Protein AF-A0A9P6MF34-F1 (afdb_monomer_lite)

Sequence (106 aa):
MEMDMEADAVEEGPTLPTRSDEEFRPFVRRLPEFKFWHSATRSIVIAFVCTLFRVFDIPVFWPILLIYFCVLFTITMKRQIRHMIKYRYIPFNIGKKSYGKGSTFK

Structure (mmCIF, N/CA/C/O backbone):
data_AF-A0A9P6MF34-F1
#
_entry.id   AF-A0A9P6MF34-F1
#
loop_
_atom_site.group_PDB
_atom_site.id
_atom_site.type_symbol
_atom_site.label_atom_id
_atom_site.label_alt_id
_atom_site.label_comp_id
_atom_site.label_asym_id
_atom_site.label_entity_id
_atom_site.label_seq_id
_atom_site.pdbx_PDB_ins_code
_atom_site.Cartn_x
_atom_site.Cartn_y
_atom_site.Cartn_z
_atom_site.occupancy
_atom_site.B_iso_or_equiv
_atom_site.auth_seq_id
_atom_site.auth_comp_id
_atom_site.auth_asym_id
_atom_site.auth_atom_id
_atom_site.pdbx_PDB_model_num
ATOM 1 N N . MET A 1 1 ? -7.890 -14.815 3.975 1.00 44.66 1 MET A N 1
ATOM 2 C CA . MET A 1 1 ? -8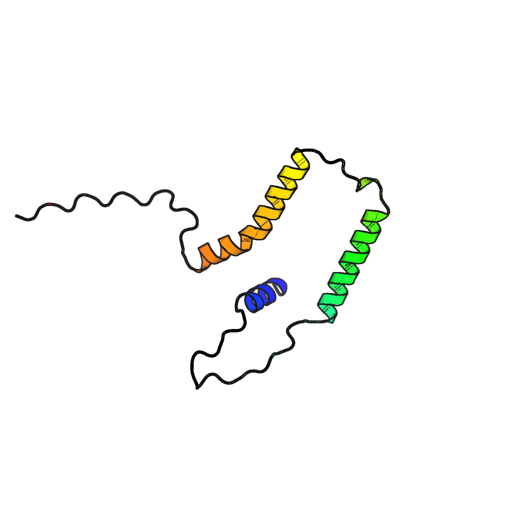.357 -15.433 5.228 1.00 44.66 1 MET A CA 1
ATOM 3 C C . MET A 1 1 ? -7.237 -15.553 6.262 1.00 44.66 1 MET A C 1
ATOM 5 O O . MET A 1 1 ? -7.419 -15.020 7.341 1.00 44.66 1 MET A O 1
ATOM 9 N N . GLU A 1 2 ? -6.058 -16.130 5.964 1.00 42.94 2 GLU A N 1
ATOM 10 C CA . GLU A 1 2 ? -4.912 -16.103 6.915 1.00 42.94 2 GLU A CA 1
ATOM 11 C C . GLU A 1 2 ? -4.227 -14.727 7.045 1.00 42.94 2 GLU A C 1
ATOM 13 O O . GLU A 1 2 ? -3.910 -14.290 8.146 1.00 42.94 2 GLU A O 1
ATOM 18 N N . MET A 1 3 ? -4.057 -14.011 5.930 1.00 45.75 3 MET A N 1
ATOM 19 C CA . MET A 1 3 ? -3.462 -12.660 5.879 1.00 45.75 3 MET A CA 1
ATOM 20 C C . MET A 1 3 ? -4.277 -11.617 6.673 1.00 45.75 3 MET A C 1
ATOM 22 O O . MET A 1 3 ? -3.786 -10.558 7.056 1.00 45.75 3 MET A O 1
ATOM 26 N N . ASP A 1 4 ? -5.541 -11.938 6.915 1.00 46.75 4 ASP A N 1
ATOM 27 C CA . ASP A 1 4 ? -6.540 -11.139 7.603 1.00 46.75 4 ASP A CA 1
ATOM 28 C C . ASP A 1 4 ? -6.383 -11.310 9.129 1.00 46.75 4 ASP A C 1
ATOM 30 O O . ASP A 1 4 ? -6.598 -10.360 9.876 1.00 46.75 4 ASP A O 1
ATOM 34 N N . MET A 1 5 ? -5.933 -12.495 9.568 1.00 46.47 5 MET A N 1
ATOM 35 C CA . MET A 1 5 ? -5.697 -12.864 10.969 1.00 46.47 5 MET A CA 1
ATOM 36 C C . MET A 1 5 ? -4.371 -12.288 11.498 1.00 46.47 5 MET A C 1
ATOM 38 O O . MET A 1 5 ? -4.303 -11.822 12.632 1.00 46.47 5 MET A O 1
ATOM 42 N N . GLU A 1 6 ? -3.328 -12.237 10.659 1.00 52.25 6 GLU A N 1
ATOM 43 C CA . GLU A 1 6 ? -2.051 -11.579 10.993 1.00 52.25 6 GLU A CA 1
ATOM 44 C C . GLU A 1 6 ? -2.179 -10.049 11.063 1.00 52.25 6 GLU A C 1
ATOM 46 O O . GLU A 1 6 ? -1.490 -9.405 11.851 1.00 52.25 6 GLU A O 1
ATOM 51 N N . ALA A 1 7 ? -3.082 -9.451 10.279 1.00 52.94 7 ALA A N 1
ATOM 52 C CA . ALA A 1 7 ? -3.309 -8.007 10.300 1.00 52.94 7 ALA A CA 1
ATOM 53 C C . ALA A 1 7 ? -3.996 -7.524 11.591 1.00 52.94 7 ALA A C 1
ATOM 55 O O . ALA A 1 7 ? -3.720 -6.408 12.029 1.00 52.94 7 ALA A O 1
ATOM 56 N N . ASP A 1 8 ? -4.857 -8.355 12.189 1.00 50.03 8 ASP A N 1
ATOM 57 C CA . ASP A 1 8 ? -5.532 -8.085 13.470 1.00 50.03 8 ASP A CA 1
ATOM 58 C C . ASP A 1 8 ? -4.565 -8.309 14.656 1.00 50.03 8 ASP A C 1
ATOM 60 O O . ASP A 1 8 ? -4.439 -7.464 15.537 1.00 50.03 8 ASP A O 1
ATOM 64 N N . ALA A 1 9 ? -3.715 -9.345 14.590 1.00 52.09 9 ALA A N 1
ATOM 65 C CA . ALA A 1 9 ? -2.670 -9.609 15.592 1.00 52.09 9 ALA A CA 1
ATOM 66 C C . ALA A 1 9 ? -1.531 -8.563 15.638 1.00 52.09 9 ALA A C 1
ATOM 68 O O . ALA A 1 9 ? -0.735 -8.560 16.580 1.00 52.09 9 ALA A O 1
ATOM 69 N N . VAL A 1 10 ? -1.417 -7.710 14.614 1.00 54.84 10 VAL A N 1
ATOM 70 C CA . VAL A 1 10 ? -0.539 -6.522 14.570 1.00 54.84 10 VAL A CA 1
ATOM 71 C C . VAL A 1 10 ? -1.321 -5.242 14.933 1.00 54.84 10 VAL A C 1
ATOM 73 O O . VAL A 1 10 ? -0.724 -4.183 15.139 1.00 54.84 10 VAL A O 1
ATOM 76 N N . GLU A 1 11 ? -2.657 -5.303 14.992 1.00 56.94 11 GLU A N 1
ATOM 77 C CA . GLU A 1 11 ? -3.534 -4.207 15.424 1.00 56.94 11 GLU A CA 1
ATOM 78 C C . GLU A 1 11 ? -3.508 -4.043 16.950 1.00 56.94 11 GLU A C 1
ATOM 80 O O . GLU A 1 11 ? -3.347 -2.922 17.436 1.00 56.94 11 GLU A O 1
ATOM 85 N N . GLU A 1 12 ? -3.546 -5.152 17.691 1.00 58.62 12 GLU A N 1
ATOM 86 C CA . GLU A 1 12 ? -3.196 -5.201 19.114 1.00 58.62 12 GLU A CA 1
ATOM 87 C C . GLU A 1 12 ? -1.671 -5.130 19.267 1.00 58.62 12 GLU A C 1
ATOM 89 O O . GLU A 1 12 ? -0.959 -6.135 19.337 1.00 58.62 12 GLU A O 1
ATOM 94 N N . GLY A 1 13 ? -1.140 -3.904 19.274 1.00 62.19 13 GLY A N 1
ATOM 95 C CA . GLY A 1 13 ? 0.231 -3.647 19.716 1.00 62.19 13 GLY A CA 1
ATOM 96 C C . GLY A 1 13 ? 0.480 -4.226 21.119 1.00 62.19 13 GLY A C 1
ATOM 97 O O . GLY A 1 13 ? -0.477 -4.524 21.830 1.00 62.19 13 GLY A O 1
ATOM 98 N N . PRO A 1 14 ? 1.746 -4.399 21.542 1.00 58.09 14 PRO A N 1
ATOM 99 C CA . PRO A 1 14 ? 2.051 -4.946 22.859 1.00 58.09 14 PRO A CA 1
ATOM 100 C C . PRO A 1 14 ? 1.398 -4.075 23.938 1.00 58.09 14 PRO A C 1
ATOM 102 O O . PRO A 1 14 ? 1.837 -2.956 24.204 1.00 58.09 14 PRO A O 1
ATOM 105 N N . THR A 1 15 ? 0.305 -4.571 24.514 1.00 62.22 15 THR A N 1
ATOM 106 C CA . THR A 1 15 ? -0.433 -3.890 25.570 1.00 62.22 15 THR A CA 1
ATOM 107 C C . THR A 1 15 ? 0.378 -4.012 26.847 1.00 62.22 15 THR A C 1
ATOM 109 O O . THR A 1 15 ? 0.700 -5.115 27.288 1.00 62.22 15 THR A O 1
ATOM 112 N N . LEU A 1 16 ? 0.752 -2.870 27.420 1.00 62.59 16 LEU A N 1
ATOM 113 C CA . LEU A 1 16 ? 1.366 -2.833 28.740 1.00 62.59 16 LEU A CA 1
ATOM 114 C C . LEU A 1 16 ? 0.354 -3.394 29.747 1.00 62.59 16 LEU A C 1
ATOM 116 O O . LEU A 1 16 ? -0.802 -2.957 29.720 1.00 62.59 16 LEU A O 1
ATOM 120 N N . PRO A 1 17 ? 0.760 -4.340 30.609 1.00 56.53 17 PRO A N 1
ATOM 121 C CA . PRO A 1 17 ? -0.155 -4.909 31.577 1.00 56.53 17 PRO A CA 1
ATOM 122 C C . PRO A 1 17 ? -0.682 -3.793 32.473 1.00 56.53 17 PRO A C 1
ATOM 124 O O . PRO A 1 17 ? 0.090 -3.047 33.078 1.00 56.53 17 PRO A O 1
ATOM 127 N N . THR A 1 18 ? -2.003 -3.629 32.504 1.00 67.00 18 THR A N 1
ATOM 128 C CA . THR A 1 18 ? -2.658 -2.555 33.276 1.00 67.00 18 THR A CA 1
ATOM 129 C C . THR A 1 18 ? -3.202 -3.056 34.612 1.00 67.00 18 THR A C 1
ATOM 131 O O . THR A 1 18 ? -3.670 -2.252 35.420 1.00 67.00 18 THR A O 1
ATOM 134 N N . ARG A 1 19 ? -3.119 -4.369 34.879 1.00 63.22 19 ARG A N 1
ATOM 135 C CA . ARG A 1 19 ? -3.574 -5.015 36.119 1.00 63.22 19 ARG A CA 1
ATOM 136 C C . ARG A 1 19 ? -2.579 -6.090 36.568 1.00 63.22 19 ARG A C 1
ATOM 138 O O . ARG A 1 19 ? -1.998 -6.782 35.741 1.00 63.22 19 ARG A O 1
ATOM 145 N N . SER A 1 20 ? -2.403 -6.236 37.881 1.00 62.62 20 SER A N 1
ATOM 146 C CA . SER A 1 20 ? -1.460 -7.172 38.522 1.00 62.62 20 SER A CA 1
ATOM 147 C C . SER A 1 20 ? -1.769 -8.659 38.300 1.00 62.62 20 SER A C 1
ATOM 149 O O . SER A 1 20 ? -0.903 -9.487 38.558 1.00 62.62 20 SER A O 1
ATOM 151 N N . ASP A 1 21 ? -2.972 -8.986 37.818 1.00 63.81 21 ASP A N 1
ATOM 152 C CA . ASP A 1 21 ? -3.456 -10.360 37.609 1.00 63.81 21 ASP A CA 1
ATOM 153 C C . ASP A 1 21 ? -3.359 -10.827 36.140 1.00 63.81 21 ASP A C 1
ATOM 155 O O . ASP A 1 21 ? -3.846 -11.902 35.791 1.00 63.81 21 ASP A O 1
ATOM 159 N N . GLU A 1 22 ? -2.761 -10.026 35.250 1.00 61.50 22 GLU A N 1
ATOM 160 C CA . GLU A 1 22 ? -2.559 -10.412 33.850 1.00 61.50 22 GLU A CA 1
ATOM 161 C C . GLU A 1 22 ? -1.371 -11.379 33.727 1.00 61.50 22 GLU A C 1
ATOM 163 O O . GLU A 1 22 ? -0.210 -11.019 33.925 1.00 61.50 22 GLU A O 1
ATOM 168 N N . GLU A 1 23 ? -1.674 -12.639 33.407 1.00 67.94 23 GLU A N 1
ATOM 169 C CA . GLU A 1 23 ? -0.689 -13.705 33.239 1.00 67.94 23 GLU A CA 1
ATOM 170 C C . GLU A 1 23 ? 0.304 -13.366 32.115 1.00 67.94 23 GLU A C 1
ATOM 172 O O . GLU A 1 23 ? -0.066 -13.207 30.946 1.00 67.94 23 GLU A O 1
ATOM 177 N N . PHE A 1 24 ? 1.585 -13.258 32.478 1.00 58.66 24 PHE A N 1
ATOM 178 C CA . PHE A 1 24 ? 2.669 -12.915 31.564 1.00 58.66 24 PHE A CA 1
ATOM 179 C C . PHE A 1 24 ? 2.855 -14.016 30.516 1.00 58.66 24 PHE A C 1
ATOM 181 O O . PHE A 1 24 ? 3.499 -15.038 30.756 1.00 58.66 24 PHE A O 1
ATOM 188 N N . ARG A 1 25 ? 2.307 -13.799 29.319 1.00 67.44 25 ARG A N 1
ATOM 189 C CA . ARG A 1 25 ? 2.577 -14.642 28.152 1.00 67.44 25 ARG A CA 1
ATOM 190 C C . ARG A 1 25 ? 3.829 -14.099 27.456 1.00 67.44 25 ARG A C 1
ATOM 192 O O . ARG A 1 25 ? 3.767 -12.992 26.918 1.00 67.44 25 ARG A O 1
ATOM 199 N N . PRO A 1 26 ? 4.967 -14.820 27.471 1.00 74.81 26 PRO A N 1
ATOM 200 C CA . PRO A 1 26 ? 6.203 -14.334 26.868 1.00 74.81 26 PRO A CA 1
ATOM 201 C C . PRO A 1 26 ? 6.028 -14.052 25.373 1.00 74.81 26 PRO A C 1
ATOM 203 O O . PRO A 1 26 ? 5.110 -14.564 24.729 1.00 74.81 26 PRO A O 1
ATOM 206 N N . PHE A 1 27 ? 6.938 -13.248 24.814 1.00 58.06 27 PHE A N 1
ATOM 207 C CA . PHE A 1 27 ? 6.974 -12.905 23.393 1.00 58.06 27 PHE A CA 1
ATOM 208 C C . PHE A 1 27 ? 6.977 -14.166 22.519 1.00 58.06 27 PHE A C 1
ATOM 210 O O . PHE A 1 27 ? 8.013 -14.782 22.273 1.00 58.06 27 PHE A O 1
ATOM 217 N N . VAL A 1 28 ? 5.804 -14.551 22.025 1.00 61.41 28 VAL A N 1
ATOM 218 C CA . VAL A 1 28 ? 5.673 -15.605 21.021 1.00 61.41 28 VAL A CA 1
ATOM 219 C C . VAL A 1 28 ? 6.314 -15.083 19.734 1.00 61.41 28 VAL A C 1
ATOM 221 O O . VAL A 1 28 ? 6.012 -13.965 19.313 1.00 61.41 28 VAL A O 1
ATOM 224 N N . ARG A 1 29 ? 7.213 -15.855 19.105 1.00 66.62 29 ARG A N 1
ATOM 225 C CA . ARG A 1 29 ? 7.808 -15.493 17.805 1.00 66.62 29 ARG A CA 1
ATOM 226 C C . ARG A 1 29 ? 6.694 -15.377 16.763 1.00 66.62 29 ARG A C 1
ATOM 228 O O . ARG A 1 29 ? 6.215 -16.377 16.244 1.00 66.62 29 ARG A O 1
ATOM 235 N N . ARG A 1 30 ? 6.286 -14.139 16.475 1.00 64.81 30 ARG A N 1
ATOM 236 C CA . ARG A 1 30 ? 5.204 -13.819 15.530 1.00 64.81 30 ARG A CA 1
ATOM 237 C C . ARG A 1 30 ? 5.647 -13.812 14.070 1.00 64.81 30 ARG A C 1
ATOM 239 O O . ARG A 1 30 ? 4.800 -13.617 13.212 1.00 64.81 30 ARG A O 1
ATOM 246 N N . LEU A 1 31 ? 6.943 -13.975 13.776 1.0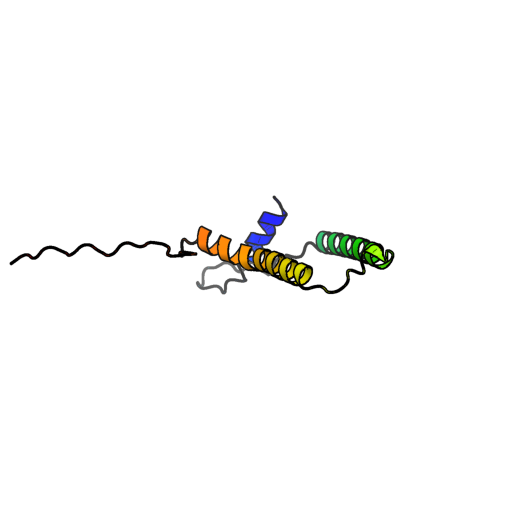0 62.50 31 LEU A N 1
ATOM 247 C CA . LEU A 1 31 ? 7.425 -14.038 12.398 1.00 62.50 31 LEU A CA 1
ATOM 248 C C . LEU A 1 31 ? 7.479 -15.496 11.929 1.00 62.50 31 LEU A C 1
ATOM 250 O O . LEU A 1 31 ? 8.407 -16.214 12.301 1.00 62.50 31 LEU A O 1
ATOM 254 N N . PRO A 1 32 ? 6.530 -15.943 11.091 1.00 73.88 32 PRO A N 1
ATOM 255 C CA . PRO A 1 32 ? 6.689 -17.170 10.329 1.00 73.88 32 PRO A CA 1
ATOM 256 C C . PRO A 1 32 ? 7.823 -16.970 9.314 1.00 73.88 32 PRO A C 1
ATOM 258 O O . PRO A 1 32 ? 7.602 -16.524 8.188 1.00 73.88 32 PRO A O 1
ATOM 261 N N . GLU A 1 33 ? 9.052 -17.285 9.724 1.00 80.25 33 GLU A N 1
ATOM 262 C CA . GLU A 1 33 ? 10.284 -17.082 8.947 1.00 80.25 33 GLU A CA 1
ATOM 263 C C . GLU A 1 33 ? 10.158 -17.656 7.530 1.00 80.25 33 GLU A C 1
ATOM 265 O O . GLU A 1 33 ? 10.481 -16.984 6.556 1.00 80.25 33 GLU A O 1
ATOM 270 N N . PHE A 1 34 ? 9.578 -18.850 7.383 1.00 82.69 34 PHE A N 1
ATOM 271 C CA . PHE A 1 34 ? 9.344 -19.467 6.076 1.00 82.69 34 PHE A CA 1
ATOM 272 C C . PHE A 1 34 ? 8.420 -18.638 5.165 1.00 82.69 34 PHE A C 1
ATOM 274 O O . PHE A 1 34 ? 8.696 -18.490 3.974 1.00 82.69 34 PHE A O 1
ATOM 281 N N . LYS A 1 35 ? 7.349 -18.042 5.713 1.00 80.50 35 LYS A N 1
ATOM 282 C CA . LYS A 1 35 ? 6.443 -17.167 4.947 1.00 80.50 35 LYS A CA 1
ATOM 283 C C . LYS A 1 35 ? 7.149 -15.869 4.545 1.00 80.50 35 LYS A C 1
ATOM 285 O O . LYS A 1 35 ? 6.969 -15.407 3.416 1.00 80.50 35 LYS A O 1
ATOM 290 N N . PHE A 1 36 ? 7.982 -15.316 5.431 1.00 84.06 36 PHE A N 1
ATOM 291 C CA . PHE A 1 36 ? 8.817 -14.153 5.125 1.00 84.06 36 PHE A CA 1
ATOM 292 C C . PHE A 1 36 ? 9.790 -14.455 3.982 1.00 84.06 36 PHE A C 1
ATOM 294 O O . PHE A 1 36 ? 9.788 -13.739 2.982 1.00 84.06 36 PHE A O 1
ATOM 301 N N . TRP A 1 37 ? 10.551 -15.546 4.085 1.00 89.31 37 TRP A N 1
ATOM 302 C CA . TRP A 1 37 ? 11.512 -15.954 3.062 1.00 89.31 37 TRP A CA 1
ATOM 303 C C . TRP A 1 37 ? 10.835 -16.221 1.719 1.00 89.31 37 TRP A C 1
ATOM 305 O O . TRP A 1 37 ? 11.272 -15.689 0.704 1.00 89.31 37 TRP A O 1
ATOM 315 N N . HIS A 1 38 ? 9.711 -16.938 1.703 1.00 89.44 38 HIS A N 1
ATOM 316 C CA . HIS A 1 38 ? 8.953 -17.182 0.477 1.00 89.44 38 HIS A CA 1
ATOM 317 C C . HIS A 1 38 ? 8.442 -15.879 -0.172 1.00 89.44 38 HIS A C 1
ATOM 319 O O . HIS A 1 38 ? 8.538 -15.698 -1.388 1.00 89.44 38 HIS A O 1
ATOM 325 N N . SER A 1 39 ? 7.926 -14.942 0.631 1.00 88.69 39 SER A N 1
ATOM 326 C CA . SER A 1 39 ? 7.474 -13.629 0.150 1.00 88.69 39 SER A CA 1
ATOM 327 C C . SER A 1 39 ? 8.633 -12.779 -0.388 1.00 88.69 39 SER A C 1
ATOM 329 O O . SER A 1 39 ? 8.519 -12.159 -1.452 1.00 88.69 39 SER A O 1
ATOM 331 N N . ALA A 1 40 ? 9.774 -12.796 0.305 1.00 91.62 40 ALA A N 1
ATOM 332 C CA . ALA A 1 40 ? 10.985 -12.092 -0.094 1.00 91.62 40 ALA A CA 1
ATOM 333 C C . ALA A 1 40 ? 11.540 -12.644 -1.414 1.00 91.62 40 ALA A C 1
ATOM 335 O O . ALA A 1 40 ? 11.737 -11.877 -2.355 1.00 91.62 40 ALA A O 1
ATOM 336 N N . THR A 1 41 ? 11.702 -13.966 -1.538 1.00 95.25 41 THR A N 1
ATOM 337 C CA . THR A 1 41 ? 12.172 -14.608 -2.776 1.00 95.25 41 THR A CA 1
ATOM 338 C C . THR A 1 41 ? 11.241 -14.307 -3.945 1.00 95.25 41 THR A C 1
ATOM 340 O O . THR A 1 41 ? 11.713 -13.932 -5.016 1.00 95.25 41 THR A O 1
ATOM 343 N N . ARG A 1 42 ? 9.918 -14.385 -3.747 1.00 93.31 42 ARG A N 1
ATOM 344 C CA . ARG A 1 42 ? 8.942 -14.037 -4.790 1.00 93.31 42 ARG A CA 1
ATOM 345 C C . ARG A 1 42 ? 9.089 -12.582 -5.244 1.00 93.31 42 ARG A C 1
ATOM 347 O O . ARG A 1 42 ? 9.067 -12.316 -6.442 1.00 93.31 42 ARG A O 1
ATOM 354 N N . SER A 1 43 ? 9.258 -11.654 -4.304 1.00 93.75 43 SER A N 1
ATOM 355 C CA . SER A 1 43 ? 9.432 -10.226 -4.605 1.00 93.75 43 SER A CA 1
ATOM 356 C C . SER A 1 43 ? 10.742 -9.957 -5.350 1.00 93.75 43 SER A C 1
ATOM 358 O O . SER A 1 43 ? 10.743 -9.201 -6.318 1.00 93.75 43 SER A O 1
ATOM 360 N N . ILE A 1 44 ? 11.833 -10.622 -4.953 1.00 94.75 44 ILE A N 1
ATOM 361 C CA . ILE A 1 44 ? 13.141 -10.533 -5.618 1.00 94.75 44 ILE A CA 1
ATOM 362 C C . ILE A 1 44 ? 13.055 -11.056 -7.050 1.00 94.75 44 ILE A C 1
ATOM 364 O O . ILE A 1 44 ? 13.542 -10.393 -7.957 1.00 94.75 44 ILE A O 1
ATOM 368 N N . VAL A 1 45 ? 12.405 -12.201 -7.278 1.00 94.88 45 VAL A N 1
ATOM 369 C CA . VAL A 1 45 ? 12.226 -12.752 -8.630 1.00 94.88 45 VAL A CA 1
ATOM 370 C C . VAL A 1 45 ? 11.438 -11.783 -9.511 1.00 94.88 45 VAL A C 1
ATOM 372 O O . VAL A 1 45 ? 11.848 -11.517 -10.636 1.00 94.88 45 VAL A O 1
ATOM 375 N N . ILE A 1 46 ? 10.348 -11.201 -9.0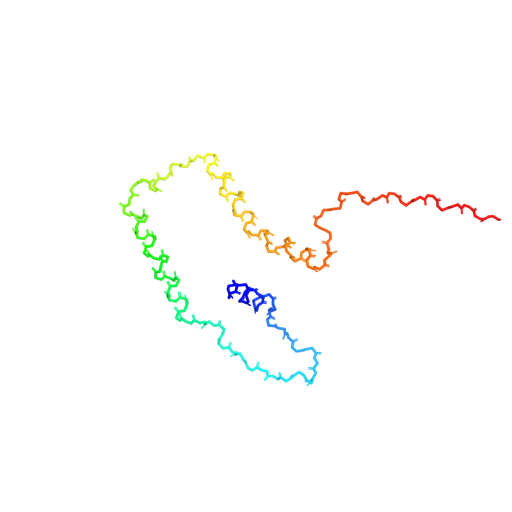00 1.00 92.31 46 ILE A N 1
ATOM 376 C CA . ILE A 1 46 ? 9.557 -10.209 -9.745 1.00 92.31 46 ILE A CA 1
ATOM 377 C C . ILE A 1 46 ? 10.394 -8.960 -10.047 1.00 92.31 46 ILE A C 1
ATOM 379 O O . ILE A 1 46 ? 10.393 -8.498 -11.183 1.00 92.31 46 ILE A O 1
ATOM 383 N N . ALA A 1 47 ? 11.138 -8.438 -9.068 1.00 90.00 47 ALA A N 1
ATOM 384 C CA . ALA A 1 47 ? 12.016 -7.288 -9.267 1.00 90.00 47 ALA A CA 1
ATOM 385 C C . ALA A 1 47 ? 13.099 -7.580 -10.313 1.00 90.00 47 ALA A C 1
ATOM 387 O O . ALA A 1 47 ? 13.315 -6.771 -11.208 1.00 90.00 47 ALA A O 1
ATOM 388 N N . PHE A 1 48 ? 13.718 -8.761 -10.247 1.00 92.38 48 PHE A N 1
ATOM 389 C CA . PHE A 1 48 ? 14.733 -9.199 -11.200 1.00 92.38 48 PHE A CA 1
ATOM 390 C C . PHE A 1 48 ? 14.166 -9.266 -12.621 1.00 92.38 48 PHE A C 1
ATOM 392 O O . PHE A 1 48 ? 14.745 -8.709 -13.551 1.00 92.38 48 PHE A O 1
ATOM 399 N N . VAL A 1 49 ? 12.979 -9.853 -12.785 1.00 90.75 49 VAL A N 1
ATOM 400 C CA . VAL A 1 49 ? 12.251 -9.861 -14.060 1.00 90.75 49 VAL A CA 1
ATOM 401 C C . VAL A 1 49 ? 11.981 -8.428 -14.528 1.00 90.75 49 VAL A C 1
ATOM 403 O O . VAL A 1 49 ? 12.351 -8.093 -15.648 1.00 90.75 49 VAL A O 1
ATOM 406 N N . CYS A 1 50 ? 11.436 -7.551 -13.678 1.00 87.38 50 CYS A N 1
ATOM 407 C CA . CYS A 1 50 ? 11.183 -6.149 -14.029 1.00 87.38 50 CYS A CA 1
ATOM 408 C C . CYS A 1 50 ? 12.455 -5.398 -14.457 1.00 87.38 50 CYS A C 1
ATOM 410 O O . CYS A 1 50 ? 12.394 -4.580 -15.367 1.00 87.38 50 CYS A O 1
ATOM 412 N N . THR A 1 51 ? 13.615 -5.693 -13.862 1.00 87.00 51 THR A N 1
ATOM 413 C CA . THR A 1 51 ? 14.885 -5.048 -14.242 1.00 87.00 51 THR A CA 1
ATOM 414 C C . THR A 1 51 ? 15.448 -5.514 -15.585 1.00 87.00 51 THR A C 1
ATOM 416 O O . THR A 1 51 ? 16.223 -4.786 -16.201 1.00 87.00 51 THR A O 1
ATOM 419 N N . LEU A 1 52 ? 15.076 -6.706 -16.068 1.00 88.00 52 LEU A N 1
ATOM 420 C CA . LEU A 1 52 ? 15.562 -7.227 -17.351 1.00 88.00 52 LEU A CA 1
ATOM 421 C C . LEU A 1 52 ? 14.814 -6.639 -18.557 1.00 88.00 52 LEU A C 1
ATOM 423 O O . LEU A 1 52 ? 15.345 -6.648 -19.669 1.00 88.00 52 LEU A O 1
ATOM 427 N N . PHE A 1 53 ? 13.601 -6.113 -18.361 1.00 86.31 53 PHE A N 1
ATOM 428 C CA . PHE A 1 53 ? 12.792 -5.556 -19.444 1.00 86.31 53 PHE A CA 1
ATOM 429 C C . PHE A 1 53 ? 12.734 -4.029 -19.376 1.00 86.31 53 PHE A C 1
ATOM 431 O O . PHE A 1 53 ? 12.102 -3.453 -18.496 1.00 86.31 53 PHE A O 1
ATOM 438 N N . ARG A 1 54 ? 13.268 -3.365 -20.408 1.00 77.94 54 ARG A N 1
ATOM 439 C CA . ARG A 1 54 ? 13.187 -1.899 -20.577 1.00 77.94 54 ARG A CA 1
ATOM 440 C C . ARG A 1 54 ? 11.771 -1.344 -20.756 1.00 77.94 54 ARG A C 1
ATOM 442 O O . ARG A 1 54 ? 11.567 -0.141 -20.720 1.00 77.94 54 ARG A O 1
ATOM 449 N N . VAL A 1 55 ? 10.772 -2.210 -20.936 1.00 79.31 55 VAL A N 1
ATOM 450 C CA . VAL A 1 55 ? 9.351 -1.820 -20.943 1.00 79.31 55 VAL A CA 1
ATOM 451 C C . VAL A 1 55 ? 8.910 -1.255 -19.585 1.00 79.31 55 VAL A C 1
ATOM 453 O O . VAL A 1 55 ? 7.972 -0.464 -19.538 1.00 79.31 55 VAL A O 1
ATOM 456 N N . PHE A 1 56 ? 9.585 -1.618 -18.489 1.00 72.62 56 PHE A N 1
ATOM 457 C CA . PHE A 1 56 ? 9.281 -1.099 -17.152 1.00 72.62 56 PHE A CA 1
ATOM 458 C C . PHE A 1 56 ? 9.948 0.254 -16.845 1.00 72.62 56 PHE A C 1
ATOM 460 O O . PHE A 1 56 ? 9.685 0.827 -15.787 1.00 72.62 56 PHE A O 1
ATOM 467 N N . ASP A 1 57 ? 10.733 0.806 -17.778 1.00 79.44 57 ASP A N 1
ATOM 468 C CA . ASP A 1 57 ? 11.291 2.159 -17.691 1.00 79.44 57 ASP A CA 1
ATOM 469 C C . ASP A 1 57 ? 10.226 3.195 -18.104 1.00 79.44 57 ASP A C 1
ATOM 471 O O . ASP A 1 57 ? 10.228 3.739 -19.211 1.00 79.44 57 ASP A O 1
ATOM 475 N N . ILE A 1 58 ? 9.254 3.439 -17.218 1.00 77.94 58 ILE A N 1
ATOM 476 C CA . ILE A 1 58 ? 8.152 4.381 -17.465 1.00 77.94 58 ILE A CA 1
ATOM 477 C C . ILE A 1 58 ? 8.679 5.824 -17.342 1.00 77.94 58 ILE A C 1
ATOM 479 O O . ILE A 1 58 ? 9.207 6.185 -16.286 1.00 77.94 58 ILE A O 1
ATOM 483 N N . PRO A 1 59 ? 8.506 6.692 -18.359 1.00 79.94 59 PRO A N 1
ATOM 484 C CA . PRO A 1 59 ? 8.925 8.085 -18.252 1.00 79.94 59 PRO A CA 1
ATOM 485 C C . PRO A 1 59 ? 8.087 8.834 -17.202 1.00 79.94 59 PRO A C 1
ATOM 487 O O . PRO A 1 59 ? 6.870 8.654 -17.112 1.00 79.94 59 PRO A O 1
ATOM 490 N N . VAL A 1 60 ? 8.733 9.694 -16.406 1.00 79.75 60 VAL A N 1
ATOM 491 C CA . VAL A 1 60 ? 8.070 10.503 -15.369 1.00 79.75 60 VAL A CA 1
ATOM 492 C C . VAL A 1 60 ? 7.130 11.518 -16.020 1.00 79.75 60 VAL A C 1
ATOM 494 O O . VAL A 1 60 ? 7.556 12.509 -16.607 1.00 79.75 60 VAL A O 1
ATOM 497 N N . PHE A 1 61 ? 5.828 11.271 -15.881 1.00 82.25 61 PHE A N 1
ATOM 498 C CA . PHE A 1 61 ? 4.762 12.187 -16.282 1.00 82.25 61 PHE A CA 1
ATOM 499 C C . PHE A 1 61 ? 3.844 12.514 -15.094 1.00 82.25 61 PHE A C 1
ATOM 501 O O . PHE A 1 61 ? 3.726 11.759 -14.130 1.00 82.25 61 PHE A O 1
ATOM 508 N N . TRP A 1 62 ? 3.134 13.638 -15.166 1.00 84.31 62 TRP A N 1
ATOM 509 C CA . TRP A 1 62 ? 2.197 14.049 -14.114 1.00 84.31 62 TRP A CA 1
ATOM 510 C C . TRP A 1 62 ? 1.048 13.045 -13.845 1.00 84.31 62 TRP A C 1
ATOM 512 O O . TRP A 1 62 ? 0.764 12.781 -12.675 1.00 84.31 62 TRP A O 1
ATOM 522 N N . PRO A 1 63 ? 0.424 12.400 -14.857 1.00 87.44 63 PRO A N 1
ATOM 523 C CA . PRO A 1 63 ? -0.662 11.445 -14.618 1.00 87.44 63 PRO A CA 1
ATOM 524 C C . PRO A 1 63 ? -0.225 10.209 -13.826 1.00 87.44 63 PRO A C 1
ATOM 526 O O . PRO A 1 63 ? -0.967 9.742 -12.964 1.00 87.44 63 PRO A O 1
ATOM 529 N N . ILE A 1 64 ? 0.988 9.695 -14.074 1.00 88.38 64 ILE A N 1
ATOM 530 C CA . ILE A 1 64 ? 1.493 8.528 -13.341 1.00 88.38 64 ILE A CA 1
ATOM 531 C C . ILE A 1 64 ? 1.769 8.888 -11.875 1.00 88.38 64 ILE A C 1
ATOM 533 O O . ILE A 1 64 ? 1.424 8.111 -10.989 1.00 88.38 64 ILE A O 1
ATOM 537 N N . LEU A 1 65 ? 2.268 10.098 -11.590 1.00 87.50 65 LEU A N 1
ATOM 538 C CA . LEU A 1 65 ? 2.452 10.596 -10.220 1.00 87.50 65 LEU A CA 1
ATOM 539 C C . LEU A 1 65 ? 1.124 10.709 -9.460 1.00 87.50 65 LEU A C 1
ATOM 541 O O . LEU A 1 65 ? 1.046 10.311 -8.297 1.00 87.50 65 LEU A O 1
ATOM 545 N N . LEU A 1 66 ? 0.069 11.204 -10.113 1.00 90.88 66 LEU A N 1
ATOM 546 C CA . LEU A 1 66 ? -1.260 11.289 -9.506 1.00 90.88 66 LEU A CA 1
ATOM 547 C C . LEU A 1 66 ? -1.837 9.896 -9.209 1.00 90.88 66 LEU A C 1
ATOM 549 O O . LEU A 1 66 ? -2.398 9.680 -8.137 1.00 90.88 66 LEU A O 1
ATOM 553 N N . ILE A 1 67 ? -1.640 8.928 -10.110 1.00 91.88 67 ILE A N 1
ATOM 554 C CA . ILE A 1 67 ? -2.029 7.531 -9.868 1.00 91.88 67 ILE A CA 1
ATOM 555 C C . ILE A 1 67 ? -1.250 6.949 -8.683 1.00 91.88 67 ILE A C 1
ATOM 557 O O . ILE A 1 67 ? -1.866 6.350 -7.802 1.00 91.88 67 ILE A O 1
ATOM 561 N N . TYR A 1 68 ? 0.069 7.165 -8.609 1.00 88.50 68 TYR A N 1
ATOM 562 C CA . TYR A 1 68 ? 0.877 6.765 -7.451 1.00 88.50 68 TYR A CA 1
ATOM 563 C C . TYR A 1 68 ? 0.328 7.360 -6.155 1.00 88.50 68 TYR A C 1
ATOM 565 O O . TYR A 1 68 ? 0.166 6.633 -5.176 1.00 88.50 68 TYR A O 1
ATOM 573 N N . PHE A 1 69 ? -0.008 8.653 -6.160 1.00 90.62 69 PHE A N 1
ATOM 574 C CA . PHE A 1 69 ? -0.605 9.322 -5.010 1.00 90.62 69 PHE A CA 1
ATOM 575 C C . PHE A 1 69 ? -1.939 8.684 -4.619 1.00 90.62 69 PHE A C 1
ATOM 577 O O . PHE A 1 69 ? -2.104 8.316 -3.463 1.00 90.62 69 PHE A O 1
ATOM 584 N N . CYS A 1 70 ? -2.869 8.479 -5.553 1.00 93.81 70 CYS A N 1
ATOM 585 C CA . CYS A 1 70 ? -4.165 7.869 -5.251 1.00 93.81 70 CYS A CA 1
ATOM 586 C C . CYS A 1 70 ? -4.033 6.422 -4.747 1.00 93.81 70 CYS A C 1
ATOM 588 O O . CYS A 1 70 ? -4.688 6.043 -3.773 1.00 93.81 70 CYS A O 1
ATOM 590 N N . VAL A 1 71 ? -3.179 5.606 -5.366 1.00 92.06 71 VAL A N 1
ATOM 591 C CA . VAL A 1 71 ? -2.945 4.214 -4.947 1.00 92.06 71 VAL A CA 1
ATOM 592 C C . VAL A 1 71 ? -2.290 4.169 -3.567 1.00 92.06 71 VAL A C 1
ATO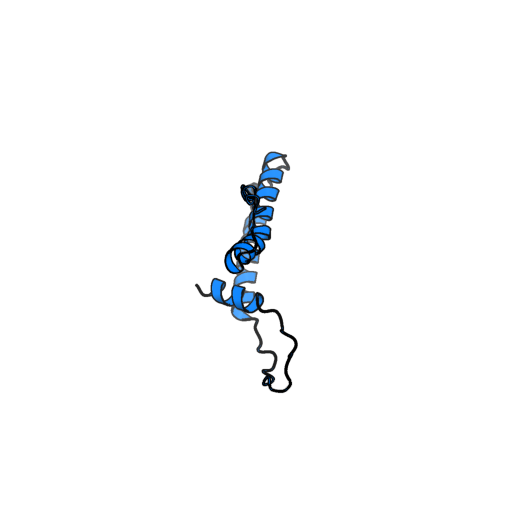M 594 O O . VAL A 1 71 ? -2.760 3.459 -2.678 1.00 92.06 71 VAL A O 1
ATOM 597 N N . LEU A 1 72 ? -1.249 4.967 -3.339 1.00 88.56 72 LEU A N 1
ATOM 598 C CA . LEU A 1 72 ? -0.573 5.021 -2.045 1.00 88.56 72 LEU A CA 1
ATOM 599 C C . LEU A 1 72 ? -1.497 5.581 -0.956 1.00 88.56 72 LEU A C 1
ATOM 601 O O . LEU A 1 72 ? -1.561 5.042 0.149 1.00 88.56 72 LEU A O 1
ATOM 605 N N . PHE A 1 73 ? -2.258 6.627 -1.272 1.00 90.94 73 PHE A N 1
ATOM 606 C CA . PHE A 1 73 ? -3.216 7.246 -0.362 1.00 90.94 73 PHE A CA 1
ATOM 607 C C . PHE A 1 73 ? -4.317 6.262 0.035 1.00 90.94 73 PHE A C 1
ATOM 609 O O . PHE A 1 73 ? -4.610 6.105 1.217 1.00 90.94 73 PHE A O 1
ATOM 616 N N . THR A 1 74 ? -4.886 5.530 -0.924 1.00 90.88 74 THR A N 1
ATOM 617 C CA . THR A 1 74 ? -5.905 4.516 -0.621 1.00 90.88 74 THR A CA 1
ATOM 618 C C . THR A 1 74 ? -5.337 3.369 0.213 1.00 90.88 74 THR A C 1
ATOM 620 O O . THR A 1 74 ? -5.984 2.968 1.177 1.00 90.88 74 THR A O 1
ATOM 623 N N . ILE A 1 75 ? -4.125 2.876 -0.069 1.00 88.50 75 ILE A N 1
ATOM 624 C CA . ILE A 1 75 ? -3.493 1.805 0.726 1.00 88.50 75 ILE A CA 1
ATOM 625 C C . ILE A 1 75 ? -3.202 2.267 2.161 1.00 88.50 75 ILE A C 1
ATOM 627 O O . ILE A 1 75 ? -3.524 1.551 3.112 1.00 88.50 75 ILE A O 1
ATOM 631 N N . THR A 1 76 ? -2.635 3.461 2.330 1.00 86.69 76 THR A N 1
ATOM 632 C CA . THR A 1 76 ? -2.266 4.003 3.650 1.00 86.69 76 THR A CA 1
ATOM 633 C C . THR A 1 76 ? -3.492 4.377 4.486 1.00 86.69 76 THR A C 1
ATOM 635 O O . THR A 1 76 ? -3.539 4.081 5.682 1.00 86.69 76 THR A O 1
ATOM 638 N N . MET A 1 77 ? -4.531 4.942 3.863 1.00 86.94 77 MET A N 1
ATOM 639 C CA . MET A 1 77 ? -5.760 5.356 4.550 1.00 86.94 77 MET A CA 1
ATOM 640 C C . MET A 1 77 ? -6.766 4.224 4.757 1.00 86.94 77 MET A C 1
ATOM 642 O O . MET A 1 77 ? -7.579 4.305 5.678 1.00 86.94 77 MET A O 1
ATOM 646 N N . LYS A 1 78 ? -6.706 3.129 3.983 1.00 84.12 78 LYS A N 1
ATOM 647 C CA . LYS A 1 78 ? -7.610 1.969 4.133 1.00 84.12 78 LYS A CA 1
ATOM 648 C C . LYS A 1 78 ? -7.653 1.443 5.567 1.00 84.12 78 LYS A C 1
ATOM 650 O O . LYS A 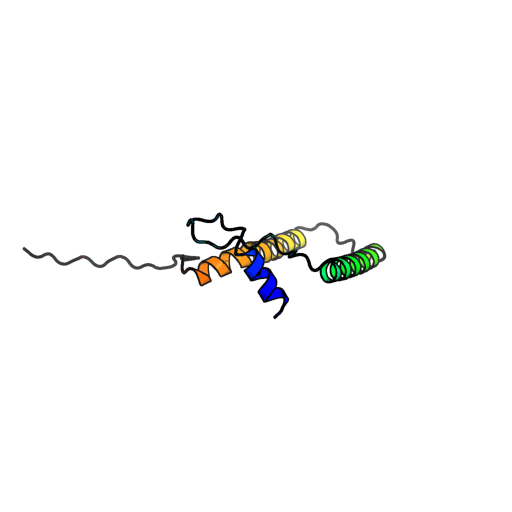1 78 ? -8.723 1.062 6.044 1.00 84.12 78 LYS A O 1
ATOM 655 N N . ARG A 1 79 ? -6.509 1.431 6.263 1.00 78.25 79 ARG A N 1
ATOM 656 C CA . ARG A 1 79 ? -6.432 1.003 7.668 1.00 78.25 79 ARG A CA 1
ATOM 657 C C . ARG A 1 79 ? -7.135 1.991 8.595 1.00 78.25 79 ARG A C 1
ATOM 659 O O . ARG A 1 79 ? -7.933 1.567 9.424 1.00 78.25 79 ARG A O 1
ATOM 666 N N . GLN A 1 80 ? -6.883 3.287 8.416 1.00 80.62 80 GLN A N 1
ATOM 667 C CA . GLN A 1 80 ? -7.519 4.319 9.231 1.00 80.62 80 GLN A CA 1
ATOM 668 C C . GLN A 1 80 ? -9.037 4.302 9.054 1.00 80.62 80 GLN A C 1
ATOM 670 O O . GLN A 1 80 ? -9.751 4.229 10.048 1.00 80.62 80 GLN A O 1
ATOM 675 N N . ILE A 1 81 ? -9.52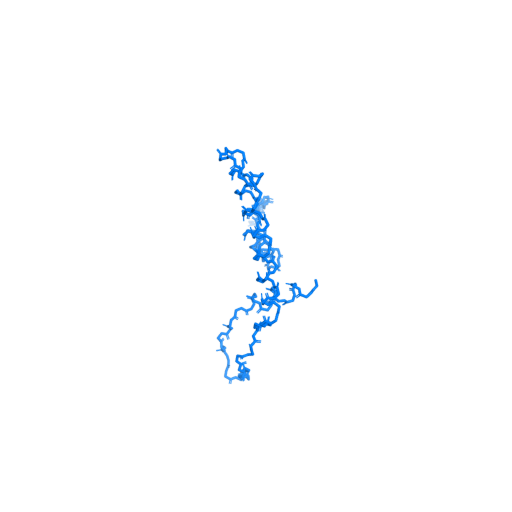9 4.240 7.811 1.00 82.31 81 ILE A N 1
ATOM 676 C CA . ILE A 1 81 ? -10.962 4.175 7.484 1.00 82.31 81 ILE A CA 1
ATOM 677 C C . ILE A 1 81 ? -11.628 2.947 8.121 1.00 82.31 81 ILE A C 1
ATOM 679 O O . ILE A 1 81 ? -12.705 3.067 8.704 1.00 82.31 81 ILE A O 1
ATOM 683 N N . ARG A 1 82 ? -10.987 1.772 8.067 1.00 82.88 82 ARG A N 1
ATOM 684 C CA . ARG A 1 82 ? -11.514 0.549 8.695 1.00 82.88 82 ARG A CA 1
ATOM 685 C C . ARG A 1 82 ? -11.648 0.695 10.213 1.00 82.88 82 ARG A C 1
ATOM 687 O O . ARG A 1 82 ? -12.661 0.270 10.758 1.00 82.88 82 ARG A O 1
ATOM 694 N N . HIS A 1 83 ? -10.676 1.323 10.874 1.00 82.56 83 HIS A N 1
ATOM 695 C CA . HIS A 1 83 ? -10.738 1.614 12.308 1.00 82.56 83 HIS A CA 1
ATOM 696 C C . HIS A 1 83 ? -11.848 2.638 12.621 1.00 82.56 83 HIS A C 1
ATOM 698 O O . HIS A 1 83 ? -12.626 2.416 13.548 1.00 82.56 83 HIS A O 1
ATOM 704 N N . MET A 1 84 ? -12.022 3.680 11.786 1.00 83.62 84 MET A N 1
ATOM 705 C CA . MET A 1 84 ? -13.142 4.640 11.914 1.00 83.62 84 MET A CA 1
ATOM 706 C C . MET A 1 84 ? -14.494 3.936 11.874 1.00 83.62 84 MET A C 1
ATOM 708 O O . MET A 1 84 ? -15.361 4.183 12.711 1.00 83.62 84 MET A O 1
ATOM 712 N N . ILE A 1 85 ? -14.650 3.004 10.935 1.00 82.44 85 ILE A N 1
ATOM 713 C CA . ILE A 1 85 ? -15.875 2.223 10.763 1.00 82.44 85 ILE A CA 1
ATOM 714 C C . ILE A 1 85 ? -16.071 1.226 11.925 1.00 82.44 85 ILE A C 1
ATOM 716 O O . ILE A 1 85 ? -17.188 1.123 12.431 1.00 82.44 85 ILE A O 1
ATOM 720 N N . LYS A 1 86 ? -15.009 0.540 12.386 1.00 80.38 86 LYS A N 1
ATOM 721 C CA . LYS A 1 86 ? -15.036 -0.445 13.495 1.00 80.38 86 LYS A CA 1
ATOM 722 C C . LYS A 1 86 ? -15.418 0.206 14.831 1.00 80.38 86 LYS A C 1
ATOM 724 O O . LYS A 1 86 ? -16.277 -0.318 15.532 1.00 80.38 86 LYS A O 1
ATOM 729 N N . TYR A 1 87 ? -14.855 1.375 15.142 1.00 81.12 87 TYR A N 1
ATOM 730 C CA . TYR A 1 87 ? -15.065 2.077 16.419 1.00 81.12 87 TYR A CA 1
ATOM 731 C C . TYR A 1 87 ? -16.075 3.229 16.348 1.00 81.12 87 TYR A C 1
ATOM 733 O O . TYR A 1 87 ? -16.230 3.979 17.309 1.00 81.12 87 TYR A O 1
ATOM 741 N N . ARG A 1 88 ? -16.789 3.369 15.223 1.00 70.31 88 ARG A N 1
ATOM 742 C CA . ARG A 1 88 ? -17.870 4.351 15.038 1.00 70.31 88 ARG A CA 1
ATOM 743 C C . ARG A 1 88 ? -17.489 5.803 15.368 1.00 70.31 88 ARG A C 1
ATOM 745 O O . ARG A 1 88 ? -18.363 6.599 15.715 1.00 70.31 88 ARG A O 1
ATOM 752 N N . TYR A 1 89 ? -16.227 6.193 15.197 1.00 72.31 89 TYR A N 1
ATOM 753 C CA . TYR A 1 89 ? -15.901 7.614 15.087 1.00 72.31 89 TYR A CA 1
ATOM 754 C C . TYR A 1 89 ? -16.121 8.038 13.639 1.00 72.31 89 TYR A C 1
ATOM 756 O O . TYR A 1 89 ? -15.831 7.308 12.696 1.00 72.31 89 TYR A O 1
ATOM 764 N N . ILE A 1 90 ? -16.761 9.184 13.460 1.00 63.12 90 ILE A N 1
ATOM 765 C CA . ILE A 1 90 ? -17.349 9.548 12.178 1.00 63.12 90 ILE A CA 1
ATOM 766 C C . ILE A 1 90 ? -16.212 9.876 11.184 1.00 63.12 90 ILE A C 1
ATOM 768 O O . ILE A 1 90 ? -15.447 10.802 11.450 1.00 63.12 90 ILE A O 1
ATOM 772 N N . PRO A 1 91 ? -16.083 9.167 10.042 1.00 64.50 91 PRO A N 1
ATOM 773 C CA . PRO A 1 91 ? -15.080 9.491 9.023 1.00 64.50 91 PRO A CA 1
ATOM 774 C C . PRO A 1 91 ? -15.407 10.766 8.244 1.00 64.50 91 PRO A C 1
ATOM 776 O O . PRO A 1 91 ? -14.509 11.415 7.720 1.00 64.50 91 PRO A O 1
ATOM 779 N N . PHE A 1 92 ? -16.685 11.144 8.188 1.00 62.62 92 PHE A N 1
ATOM 780 C CA . PHE A 1 92 ? -17.149 12.394 7.600 1.00 62.62 92 PHE A CA 1
ATOM 781 C C . PHE A 1 92 ? -18.517 12.775 8.183 1.00 62.62 92 PHE A C 1
ATOM 783 O O . PHE A 1 92 ? -19.498 12.048 8.021 1.00 62.62 92 PHE A O 1
ATOM 790 N N . ASN A 1 93 ? -18.601 13.915 8.870 1.00 64.69 93 ASN A N 1
ATOM 791 C CA . ASN A 1 93 ? -19.839 14.426 9.473 1.00 64.69 93 ASN A CA 1
ATOM 792 C C . ASN A 1 93 ? -20.690 15.174 8.428 1.00 64.69 93 ASN A C 1
ATOM 794 O O . ASN A 1 93 ? -21.065 16.323 8.659 1.00 64.69 93 ASN A O 1
ATOM 798 N N . ILE A 1 94 ? -20.976 14.591 7.262 1.00 59.81 94 ILE A N 1
ATOM 799 C CA . ILE A 1 94 ? -21.899 15.223 6.305 1.00 59.81 94 ILE A CA 1
ATOM 800 C C . ILE A 1 94 ? -23.321 15.096 6.874 1.00 59.81 94 ILE A C 1
ATOM 802 O O . ILE A 1 94 ? -23.991 14.082 6.712 1.00 59.81 94 ILE A O 1
ATOM 806 N N . GLY A 1 95 ? -23.760 16.126 7.606 1.00 68.44 95 GLY A N 1
ATOM 807 C CA . GLY A 1 95 ? -25.175 16.347 7.915 1.00 68.44 95 GLY A CA 1
ATOM 808 C C . GLY A 1 95 ? -25.678 15.988 9.317 1.00 68.44 95 GLY A C 1
ATOM 809 O O . GLY A 1 95 ? -26.785 15.458 9.431 1.00 68.44 95 GLY A O 1
ATOM 810 N N . LYS A 1 96 ? -24.973 16.331 10.408 1.00 53.69 96 LYS A N 1
ATOM 811 C CA . LYS A 1 96 ? -25.676 16.407 11.707 1.00 53.69 96 LYS A CA 1
ATOM 812 C C . LYS A 1 96 ? -26.522 17.685 11.768 1.00 53.69 96 LYS A C 1
ATOM 814 O O . LYS A 1 96 ? -26.001 18.795 11.781 1.00 53.69 96 LYS A O 1
ATOM 819 N N . LYS A 1 97 ? -27.842 17.475 11.741 1.00 62.66 97 LYS A N 1
ATOM 820 C CA . LYS A 1 97 ? -28.913 18.477 11.743 1.00 62.66 97 LYS A CA 1
ATOM 821 C C . LYS A 1 97 ? -28.882 19.335 13.011 1.00 62.66 97 LYS A C 1
ATOM 823 O O . LYS A 1 97 ? -28.701 18.817 14.109 1.00 62.66 97 LYS A O 1
ATOM 828 N N . SER A 1 98 ? -29.108 20.634 12.807 1.00 58.97 98 SER A N 1
ATOM 829 C CA . SER A 1 98 ? -29.395 21.645 13.828 1.00 58.97 98 SER A CA 1
ATOM 830 C C . SER A 1 98 ? -30.428 21.119 14.830 1.00 58.97 98 SER A C 1
ATOM 832 O O . SER A 1 98 ? -31.506 20.677 14.424 1.00 58.97 98 SER A O 1
ATOM 834 N N . TYR A 1 99 ? -30.096 21.137 16.123 1.00 62.75 99 TYR A N 1
ATOM 835 C CA . TYR A 1 99 ? -31.056 20.815 17.175 1.00 62.75 99 TYR A CA 1
ATOM 836 C C . TYR A 1 99 ? -32.183 21.852 17.140 1.00 62.75 99 TYR A C 1
ATOM 838 O O . TYR A 1 99 ? -31.955 23.054 17.275 1.00 62.75 99 TYR A O 1
ATOM 846 N N . GLY A 1 100 ? -33.403 21.365 16.912 1.00 58.22 100 GLY A N 1
ATOM 847 C CA . GLY A 1 100 ? -34.616 22.166 16.943 1.00 58.22 100 GLY A CA 1
ATOM 848 C C . GLY A 1 100 ? -34.762 22.896 18.277 1.00 58.22 100 GLY A C 1
ATOM 849 O O . GLY A 1 100 ? -34.560 22.324 19.345 1.00 58.22 100 GLY A O 1
ATOM 850 N N . LYS A 1 101 ? -35.111 24.176 18.162 1.00 58.62 101 LYS A N 1
ATOM 851 C CA . LYS A 1 101 ? -35.517 25.124 19.202 1.00 58.62 101 LYS A CA 1
ATOM 852 C C . LYS A 1 101 ? -36.357 24.420 20.284 1.00 58.62 101 LYS A C 1
ATOM 854 O O . LYS A 1 101 ? -37.516 24.091 20.044 1.00 58.62 101 LYS A O 1
ATOM 859 N N . GLY A 1 102 ? -35.768 24.185 21.458 1.00 51.09 102 GLY A N 1
ATOM 860 C CA . GLY A 1 102 ? -36.497 23.722 22.637 1.00 51.09 102 GLY A CA 1
ATOM 861 C C . GLY A 1 102 ? -37.496 24.795 23.052 1.00 51.09 102 GLY A C 1
ATOM 862 O O . GLY A 1 102 ? -37.111 25.914 23.390 1.00 51.09 102 GLY A O 1
ATOM 863 N N . SER A 1 103 ? -38.777 24.468 22.931 1.00 52.28 103 SER A N 1
ATOM 864 C CA . SER A 1 103 ? -39.913 25.304 23.290 1.00 52.28 103 SER A CA 1
ATOM 865 C C . SER A 1 103 ? -39.824 25.786 24.734 1.00 52.28 103 SER A C 1
ATOM 867 O O . SER A 1 103 ? -39.660 25.001 25.666 1.00 52.28 103 SER A O 1
ATOM 869 N N . THR A 1 104 ? -39.983 27.096 24.868 1.00 56.62 104 THR A N 1
ATOM 870 C CA . THR A 1 104 ? -40.312 27.858 26.066 1.00 56.62 104 THR A CA 1
ATOM 871 C C . THR A 1 104 ? -41.298 27.109 26.966 1.00 56.62 104 THR A C 1
ATOM 873 O O . THR A 1 104 ? -42.397 26.780 26.526 1.00 56.62 104 THR A O 1
ATOM 876 N N . PHE A 1 105 ? -40.936 26.907 28.230 1.00 52.66 105 PHE A N 1
ATOM 877 C CA . PHE A 1 105 ? -41.907 26.716 29.303 1.00 52.66 105 PHE A CA 1
ATOM 878 C C . PHE A 1 105 ? -41.748 27.903 30.256 1.00 52.66 105 PHE A C 1
ATOM 880 O O . PHE A 1 105 ? -40.650 28.145 30.760 1.00 52.66 105 PHE A O 1
ATOM 887 N N . LYS A 1 106 ? -42.814 28.696 30.371 1.00 48.06 106 LYS A N 1
ATOM 888 C CA . LYS A 1 106 ? -42.950 29.871 31.234 1.00 48.06 106 LYS A CA 1
ATOM 889 C C . LYS A 1 106 ? -43.935 29.523 32.337 1.00 48.06 106 LYS A C 1
ATOM 891 O O . LYS A 1 106 ? -44.938 28.863 31.989 1.00 48.06 106 LYS A O 1
#

Foldseek 3Di:
DVVVVLVVVVVPDPDDDPDPPDDDDPDDPSDPVVVVVVVVVVVVVVVVVLVVDCVNVDDDDPVVVVVVVVVVVCVVCVVVVVVCVVVVPDPDPPDDDDDPDDDDDD

InterPro domains:
  IPR004932 Retrieval of early ER protein Rer1 [PF03248] (3-99)
  IPR004932 Retrieval of early ER protein Rer1 [PTHR10743] (3-100)

Radius of gyration: 24.12 Å; chains: 1; bounding box: 58×49×60 Å

pLDDT: mean 73.3, std 15.0, range [42.94, 95.25]

Organism: NCBI:txid1440133

Secondary structure (DSSP, 8-state):
-HHHHHHHHTTS--PPP-STT-----------HHHHHHHHHHHHHHHHHHHH-GGG-----HHHHHHHHHHHHHHHHHHHHHHHHHTT--S--TT-----------